Protein AF-A0A943HLY6-F1 (afdb_monomer)

Structure (mmCIF, N/CA/C/O backbone):
data_AF-A0A943HLY6-F1
#
_entry.id   AF-A0A943HLY6-F1
#
loop_
_atom_site.group_PDB
_atom_site.id
_atom_site.type_symbol
_atom_site.label_atom_id
_atom_site.label_alt_id
_atom_site.l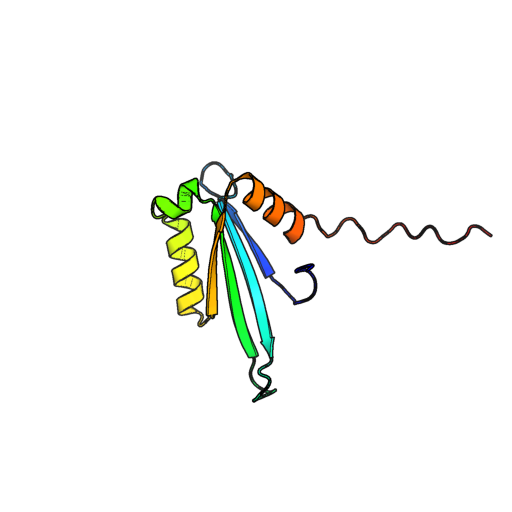abel_comp_id
_atom_site.label_asym_id
_atom_site.label_entity_id
_atom_site.label_seq_id
_atom_site.pdbx_PDB_ins_code
_atom_site.Cartn_x
_atom_site.Cartn_y
_atom_site.Cartn_z
_atom_site.occupancy
_atom_site.B_iso_or_equiv
_atom_site.auth_seq_id
_atom_site.auth_comp_id
_atom_site.auth_asym_id
_atom_site.auth_atom_id
_atom_site.pdbx_PDB_model_num
ATOM 1 N N . MET A 1 1 ? -1.332 18.044 4.228 1.00 35.06 1 MET A N 1
ATOM 2 C CA . MET A 1 1 ? -1.841 17.193 5.326 1.00 35.06 1 MET A CA 1
ATOM 3 C C . MET A 1 1 ? -0.837 16.065 5.490 1.00 35.06 1 MET A C 1
ATOM 5 O O . MET A 1 1 ? -0.700 15.280 4.565 1.00 35.06 1 MET A O 1
ATOM 9 N N . LYS A 1 2 ? -0.042 16.074 6.566 1.00 35.62 2 LYS A N 1
ATOM 1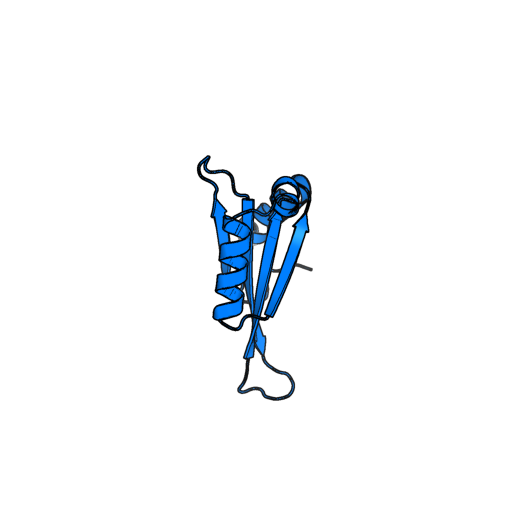0 C CA . LYS A 1 2 ? 1.035 15.096 6.792 1.00 35.62 2 LYS A CA 1
ATOM 11 C C . LYS A 1 2 ? 0.383 13.791 7.274 1.00 35.62 2 LYS A C 1
ATOM 13 O O . LYS A 1 2 ? -0.347 13.816 8.262 1.00 35.62 2 LYS A O 1
ATOM 18 N N . LEU A 1 3 ? 0.578 12.681 6.558 1.00 43.06 3 LEU A N 1
ATOM 19 C CA . LEU A 1 3 ? -0.017 11.366 6.877 1.00 43.06 3 LEU A CA 1
ATOM 20 C C . LEU A 1 3 ? 0.604 10.701 8.124 1.00 43.06 3 LEU A C 1
ATOM 22 O O . LEU A 1 3 ? 0.180 9.627 8.532 1.00 43.06 3 LEU A O 1
ATOM 26 N N . THR A 1 4 ? 1.561 11.366 8.770 1.00 44.59 4 THR A N 1
ATOM 27 C CA . THR A 1 4 ? 2.378 10.857 9.881 1.00 44.59 4 THR A CA 1
ATOM 28 C C . THR A 1 4 ? 1.644 10.754 11.227 1.00 44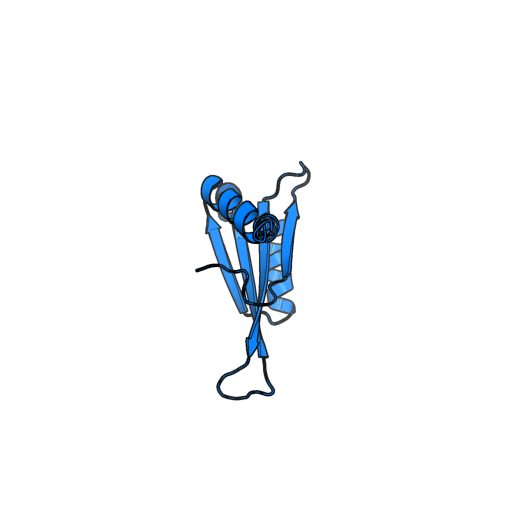.59 4 THR A C 1
ATOM 30 O O . THR A 1 4 ? 2.235 10.312 12.204 1.00 44.59 4 THR A O 1
ATOM 33 N N . GLY A 1 5 ? 0.379 11.185 11.322 1.00 39.66 5 GLY A N 1
ATOM 34 C CA . GLY A 1 5 ? -0.322 11.346 12.608 1.00 39.66 5 GLY A CA 1
ATOM 35 C C . GLY A 1 5 ? -1.196 10.176 13.077 1.00 39.66 5 GLY A C 1
ATOM 36 O O . GLY A 1 5 ? -1.547 10.112 14.251 1.00 39.66 5 GLY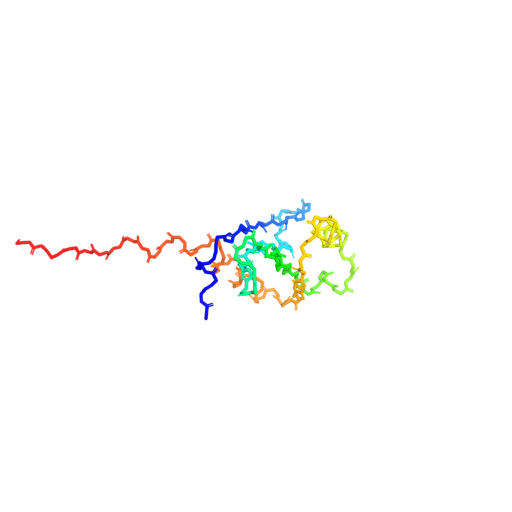 A O 1
ATOM 37 N N . PHE A 1 6 ? -1.561 9.245 12.199 1.00 41.19 6 PHE A N 1
ATOM 38 C CA . PHE A 1 6 ? -2.276 8.024 12.588 1.00 41.19 6 PHE A CA 1
ATOM 39 C C . PHE A 1 6 ? -1.301 6.870 12.459 1.00 41.19 6 PHE A C 1
ATOM 41 O O . PHE A 1 6 ? -0.538 6.895 11.504 1.00 41.19 6 PHE A O 1
ATOM 48 N N . GLY A 1 7 ? -1.301 5.910 13.394 1.00 47.72 7 GLY A N 1
ATOM 49 C CA . GLY A 1 7 ? -0.373 4.769 13.459 1.00 47.72 7 GLY A CA 1
ATOM 50 C C . GLY A 1 7 ? -0.390 3.906 12.199 1.00 47.72 7 GLY A C 1
ATOM 51 O O . GLY A 1 7 ? -0.949 2.808 12.195 1.00 47.72 7 GLY A O 1
ATOM 52 N N . SER A 1 8 ? 0.182 4.450 11.129 1.00 60.84 8 SER A N 1
ATOM 53 C CA . SER A 1 8 ? -0.041 3.993 9.779 1.00 60.84 8 SER A CA 1
ATOM 54 C C . SER A 1 8 ? 1.071 3.039 9.430 1.00 60.84 8 SER A C 1
ATOM 56 O O . SER A 1 8 ? 2.217 3.451 9.268 1.00 60.84 8 SER A O 1
ATOM 58 N N . ARG A 1 9 ? 0.759 1.745 9.366 1.00 74.00 9 ARG A N 1
ATOM 59 C CA . ARG A 1 9 ? 1.744 0.759 8.923 1.00 74.00 9 ARG A CA 1
ATOM 60 C C . ARG A 1 9 ? 1.848 0.867 7.414 1.00 74.00 9 ARG A C 1
ATOM 62 O O . ARG A 1 9 ? 0.920 0.478 6.704 1.00 74.00 9 ARG A O 1
ATOM 69 N N . CYS A 1 10 ? 2.951 1.447 6.956 1.00 81.31 10 CYS A N 1
ATOM 70 C CA . CYS A 1 10 ? 3.269 1.531 5.543 1.00 81.31 10 CYS A CA 1
ATOM 71 C C . CYS A 1 10 ? 4.098 0.312 5.128 1.00 81.31 10 CYS A C 1
ATOM 73 O O . CYS A 1 10 ? 4.901 -0.204 5.908 1.00 81.31 10 CYS A O 1
ATOM 75 N N . SER A 1 11 ? 3.883 -0.201 3.921 1.00 84.69 11 SER A N 1
ATOM 76 C CA . SER A 1 11 ? 4.681 -1.300 3.373 1.00 84.69 11 SER A CA 1
ATOM 77 C C . SER A 1 11 ? 4.904 -1.118 1.879 1.00 84.69 11 SER A C 1
ATOM 79 O O . SER A 1 11 ? 3.987 -0.738 1.147 1.00 84.69 11 SER A O 1
ATOM 81 N N . GLU A 1 12 ? 6.138 -1.375 1.455 1.00 89.00 12 GLU A N 1
ATOM 82 C CA . GLU A 1 12 ? 6.529 -1.462 0.053 1.00 89.00 12 GLU A CA 1
ATOM 83 C C . GLU A 1 12 ? 6.283 -2.878 -0.458 1.00 89.00 12 GLU A C 1
ATOM 85 O O . GLU A 1 12 ? 6.614 -3.856 0.215 1.00 89.00 12 GLU A O 1
ATOM 90 N N . HIS A 1 13 ? 5.772 -2.984 -1.678 1.00 84.62 13 HIS A N 1
ATOM 91 C CA . HIS A 1 13 ? 5.702 -4.241 -2.407 1.00 84.62 13 HIS A CA 1
ATOM 92 C C . HIS A 1 13 ? 6.515 -4.080 -3.684 1.00 84.62 13 HIS A C 1
ATOM 94 O O . HIS A 1 13 ? 6.297 -3.151 -4.471 1.00 84.62 13 HIS A O 1
ATOM 100 N N . ARG A 1 14 ? 7.519 -4.946 -3.811 1.00 84.62 14 ARG A N 1
ATOM 101 C CA . ARG A 1 14 ? 8.513 -4.908 -4.881 1.00 84.62 14 ARG A CA 1
ATOM 102 C C . ARG A 1 14 ? 8.204 -5.962 -5.928 1.00 84.62 14 ARG A C 1
ATOM 104 O O . ARG A 1 14 ? 7.717 -7.040 -5.581 1.00 84.62 14 ARG A O 1
ATOM 111 N N . ASP A 1 15 ? 8.508 -5.646 -7.175 1.00 80.19 15 ASP A N 1
ATOM 112 C CA . ASP A 1 15 ? 8.486 -6.608 -8.268 1.00 80.19 15 ASP A CA 1
ATOM 113 C C . ASP A 1 15 ? 9.761 -7.470 -8.282 1.00 80.19 15 ASP A C 1
ATOM 115 O O . ASP A 1 15 ? 10.697 -7.256 -7.502 1.00 80.19 15 ASP A O 1
ATOM 119 N N . ALA A 1 16 ? 9.800 -8.469 -9.165 1.00 77.81 16 ALA A N 1
ATOM 120 C CA . ALA A 1 16 ? 10.929 -9.374 -9.351 1.00 77.81 16 ALA A CA 1
ATOM 121 C C . ALA A 1 16 ? 12.249 -8.649 -9.674 1.00 77.81 16 ALA A C 1
ATOM 123 O O . ALA A 1 16 ? 13.319 -9.147 -9.319 1.00 77.81 16 ALA A O 1
ATOM 124 N N . ASP A 1 17 ? 12.188 -7.480 -10.318 1.00 80.62 17 ASP A N 1
ATOM 125 C CA . ASP A 1 17 ? 13.354 -6.636 -10.608 1.00 80.62 17 ASP A CA 1
ATOM 126 C C . ASP A 1 17 ? 13.812 -5.771 -9.413 1.00 80.62 17 ASP A C 1
ATOM 128 O O . ASP A 1 17 ? 14.823 -5.070 -9.493 1.00 80.62 17 ASP A O 1
ATOM 132 N N . GLY A 1 18 ? 13.096 -5.841 -8.286 1.00 78.50 18 GLY A N 1
ATOM 133 C CA . GLY A 1 18 ? 13.365 -5.085 -7.067 1.00 78.50 18 GLY A CA 1
ATOM 134 C C . GLY A 1 18 ? 12.774 -3.674 -7.051 1.00 78.50 18 GLY A C 1
ATOM 135 O O . GLY A 1 18 ? 12.923 -2.977 -6.043 1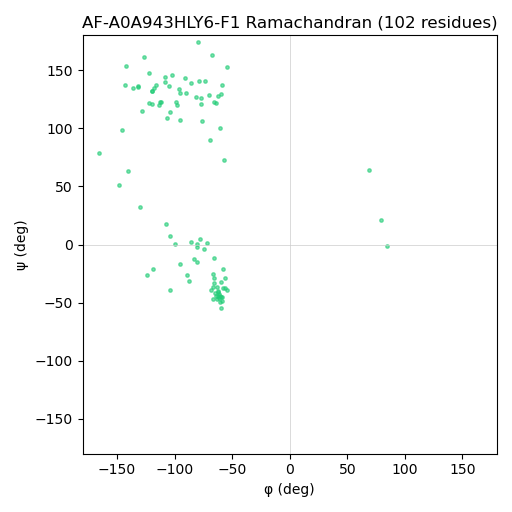.00 78.50 18 GLY A O 1
ATOM 136 N N . SER A 1 19 ? 12.096 -3.240 -8.116 1.00 80.50 19 SER A N 1
ATOM 137 C CA . SER A 1 19 ? 11.427 -1.944 -8.164 1.00 80.50 19 SER A CA 1
ATOM 138 C C . SER A 1 19 ? 10.153 -1.947 -7.315 1.00 80.50 19 SER A C 1
ATOM 140 O O . SER A 1 19 ? 9.425 -2.934 -7.253 1.00 80.50 19 SER A O 1
ATOM 142 N N . VAL A 1 20 ? 9.889 -0.845 -6.604 1.00 83.38 20 VAL A N 1
ATOM 143 C CA . VAL A 1 20 ? 8.652 -0.695 -5.823 1.00 83.38 20 VAL A CA 1
ATOM 144 C C . VAL A 1 20 ? 7.528 -0.259 -6.757 1.00 83.38 20 VAL A C 1
ATOM 146 O O . VAL A 1 20 ? 7.654 0.740 -7.475 1.00 83.38 20 VAL A O 1
ATOM 149 N N . GLU A 1 21 ? 6.422 -0.997 -6.724 1.00 86.06 21 GLU A N 1
ATOM 150 C CA . GLU A 1 21 ? 5.301 -0.820 -7.655 1.00 86.06 21 GLU A CA 1
ATOM 151 C C . GLU A 1 21 ? 3.964 -0.579 -6.950 1.00 86.06 21 GLU A C 1
ATOM 153 O O . GLU A 1 21 ? 3.076 0.094 -7.492 1.00 86.06 21 GLU A O 1
ATOM 158 N N . VAL A 1 22 ? 3.846 -1.077 -5.715 1.00 88.56 22 VAL A N 1
ATOM 159 C CA . VAL A 1 22 ? 2.687 -0.868 -4.848 1.00 88.56 22 VAL A CA 1
ATOM 160 C C . VAL A 1 22 ? 3.146 -0.440 -3.457 1.00 8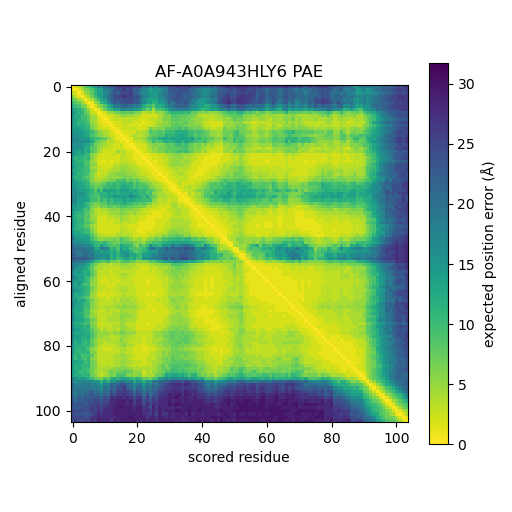8.56 22 VAL A C 1
ATOM 162 O O . VAL A 1 22 ? 4.071 -1.008 -2.880 1.00 88.56 22 VAL A O 1
ATOM 165 N N . ILE A 1 23 ? 2.464 0.559 -2.904 1.00 90.19 23 ILE A N 1
ATOM 166 C CA . ILE A 1 23 ? 2.620 0.992 -1.514 1.00 90.19 23 ILE A CA 1
ATOM 167 C C . ILE A 1 23 ? 1.287 0.791 -0.822 1.00 90.19 23 ILE A C 1
ATOM 169 O O . ILE A 1 23 ? 0.238 1.179 -1.340 1.00 90.19 23 ILE A O 1
ATOM 173 N N . THR A 1 24 ? 1.319 0.224 0.373 1.00 90.31 24 THR A N 1
ATOM 174 C CA . THR A 1 24 ? 0.132 0.081 1.212 1.00 90.31 24 THR A CA 1
ATOM 175 C C . THR A 1 24 ? 0.306 0.896 2.473 1.00 90.31 24 THR A C 1
ATOM 177 O O . THR A 1 24 ? 1.373 0.859 3.071 1.00 90.31 24 THR A O 1
ATOM 180 N N . SER A 1 25 ? -0.735 1.607 2.894 1.00 88.19 25 SER A N 1
ATOM 181 C CA . SER A 1 25 ? -0.771 2.330 4.165 1.00 88.19 25 SER A CA 1
ATOM 182 C C . SER A 1 25 ? -2.036 1.948 4.922 1.00 88.19 25 SER A C 1
ATOM 184 O O . SER A 1 25 ? -3.145 2.207 4.453 1.00 88.19 25 SER A O 1
ATOM 186 N N . GLU A 1 26 ? -1.881 1.288 6.065 1.00 89.56 26 GLU A N 1
ATOM 187 C CA . GLU A 1 26 ? -2.987 0.853 6.921 1.00 89.56 26 GLU A CA 1
ATOM 188 C C . GLU A 1 26 ? -3.242 1.860 8.030 1.00 89.56 26 GLU A C 1
ATOM 190 O O . GLU A 1 26 ? -2.304 2.199 8.730 1.00 89.56 26 GLU A O 1
ATOM 195 N N . TYR A 1 27 ? -4.485 2.252 8.294 1.00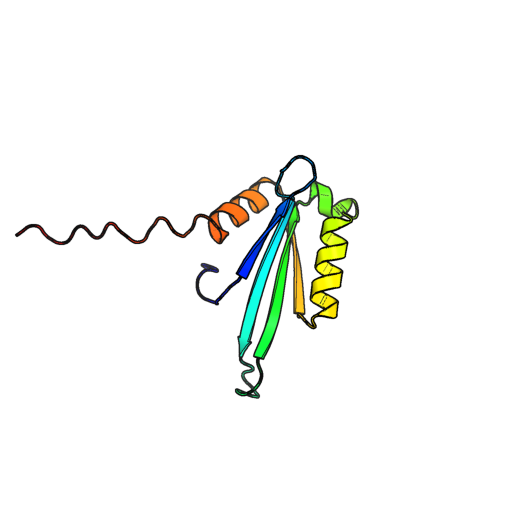 85.06 27 TYR A N 1
ATOM 196 C CA . TYR A 1 27 ? -4.823 3.092 9.444 1.00 85.06 27 TYR A CA 1
ATOM 197 C C . TYR A 1 27 ? -6.160 2.676 10.054 1.00 85.06 27 TYR A C 1
ATOM 199 O O . TYR A 1 27 ? -7.021 2.094 9.397 1.00 85.06 27 TYR A O 1
ATOM 207 N N . THR A 1 28 ? -6.340 2.948 11.345 1.00 86.38 28 THR A N 1
ATOM 208 C CA . THR A 1 28 ? -7.582 2.629 12.057 1.00 86.38 28 THR A CA 1
ATOM 209 C C . THR A 1 28 ? -8.202 3.907 12.598 1.00 86.38 28 THR A C 1
ATOM 211 O O . THR A 1 28 ? -7.518 4.709 13.231 1.00 86.38 28 THR A O 1
ATOM 214 N N . VAL A 1 29 ? -9.502 4.086 12.369 1.00 84.50 29 VAL A N 1
ATOM 215 C CA . VAL A 1 29 ? -10.260 5.243 12.853 1.00 84.50 29 VAL A CA 1
ATOM 216 C C . VAL A 1 29 ? -11.271 4.771 13.903 1.00 84.50 29 VAL A C 1
ATOM 218 O O . VAL A 1 29 ? -12.094 3.901 13.596 1.00 84.50 29 VAL A O 1
ATOM 221 N N . PRO A 1 30 ? -11.239 5.302 15.140 1.00 84.38 30 PRO A N 1
ATOM 222 C CA . PRO A 1 30 ? -12.275 5.034 16.134 1.00 84.38 30 PRO A CA 1
ATOM 223 C C . PRO A 1 30 ? -13.648 5.480 15.622 1.00 84.38 30 PRO A C 1
ATOM 225 O O . PRO A 1 30 ? -13.781 6.560 15.045 1.00 84.38 30 PRO A O 1
ATOM 228 N N . SER A 1 31 ? -14.684 4.671 15.837 1.00 77.69 31 SER A N 1
ATOM 229 C CA . SER A 1 31 ? -16.039 5.063 15.450 1.00 77.69 31 SER A CA 1
ATOM 230 C C . SER A 1 31 ? -16.543 6.187 16.355 1.00 77.69 31 SER A C 1
ATOM 232 O O . SER A 1 31 ? -16.536 6.076 17.581 1.00 77.69 31 SER A O 1
ATOM 234 N N . VAL A 1 32 ? -17.039 7.266 15.744 1.00 82.56 32 VAL A N 1
ATOM 235 C CA . VAL A 1 32 ? -17.650 8.395 16.470 1.00 82.56 32 VAL A CA 1
ATOM 236 C C . VAL A 1 32 ? -18.960 8.006 17.165 1.00 82.56 32 VAL A C 1
ATOM 238 O O . VAL A 1 32 ? -19.325 8.618 18.164 1.00 82.56 32 VAL A O 1
ATOM 241 N N . HIS A 1 33 ? -19.643 6.972 16.663 1.00 83.12 33 HIS A N 1
ATOM 242 C CA . HIS A 1 33 ? -20.913 6.481 17.206 1.00 83.12 33 HIS A CA 1
ATOM 243 C C . HIS A 1 33 ? -20.717 5.408 18.285 1.00 83.12 33 HIS A C 1
ATOM 245 O O . HIS A 1 33 ? -21.574 5.240 19.145 1.00 83.12 33 HIS A O 1
ATOM 251 N N . ASP A 1 34 ? -19.601 4.6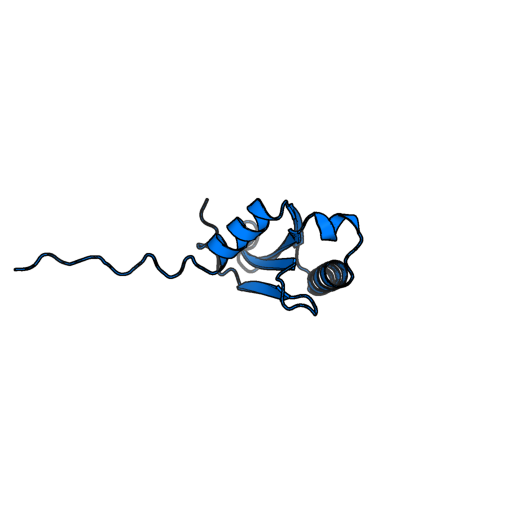77 18.245 1.00 84.25 34 ASP A N 1
ATOM 252 C CA . ASP A 1 34 ? -19.305 3.588 19.175 1.00 84.25 34 ASP A CA 1
ATOM 253 C C . ASP A 1 34 ? -17.800 3.539 19.452 1.00 84.25 34 ASP A C 1
ATOM 255 O O . ASP A 1 34 ? -17.028 2.970 18.682 1.00 84.25 34 ASP A O 1
ATOM 259 N N . LYS A 1 35 ? -17.381 4.123 20.579 1.00 80.94 35 LYS A N 1
ATOM 260 C CA . LYS A 1 35 ? -15.962 4.241 20.954 1.00 80.94 35 LYS A CA 1
ATOM 261 C C . LYS A 1 35 ? -15.283 2.896 21.239 1.00 80.94 35 LYS A C 1
ATOM 263 O O . LYS A 1 35 ? -14.062 2.858 21.349 1.00 80.94 35 LYS A O 1
ATOM 268 N N . THR A 1 36 ? -16.047 1.807 21.359 1.00 84.00 36 THR A N 1
ATOM 269 C CA . THR A 1 36 ? -15.496 0.449 21.505 1.00 84.00 36 THR A CA 1
ATOM 270 C C . THR A 1 36 ? -15.133 -0.179 20.161 1.00 84.00 36 THR A C 1
ATOM 272 O O . THR A 1 36 ? -14.438 -1.193 20.114 1.00 84.00 36 THR A O 1
ATOM 275 N N . LYS A 1 37 ? -15.577 0.431 19.056 1.00 82.56 37 LYS A N 1
ATOM 276 C CA . LYS A 1 37 ? -15.333 -0.041 17.697 1.00 82.56 37 LYS A CA 1
ATOM 277 C C . LYS A 1 37 ? -14.351 0.862 16.980 1.00 82.56 37 LYS A C 1
ATOM 279 O O . LYS A 1 37 ? -14.372 2.086 17.102 1.00 82.56 37 LYS A O 1
ATOM 284 N N . ALA A 1 38 ? -13.532 0.237 16.151 1.00 86.31 38 ALA A N 1
ATOM 285 C CA . ALA A 1 38 ? -12.607 0.927 15.279 1.00 86.31 38 ALA A CA 1
ATOM 286 C C . ALA A 1 38 ? -12.729 0.345 13.868 1.00 86.31 38 ALA A C 1
ATOM 288 O O . ALA A 1 38 ? -12.838 -0.871 13.696 1.00 86.31 38 ALA A O 1
ATOM 289 N N . ILE A 1 39 ? -12.762 1.218 12.865 1.00 87.50 39 ILE A N 1
ATOM 290 C CA . ILE A 1 39 ? -12.859 0.831 11.459 1.00 87.50 39 ILE A CA 1
ATOM 291 C C . ILE A 1 39 ? -11.446 0.801 10.889 1.00 87.50 39 ILE A C 1
ATOM 293 O O . ILE A 1 39 ? -10.680 1.752 11.057 1.00 87.50 39 ILE A O 1
ATOM 297 N N . LYS A 1 40 ? -11.107 -0.300 10.220 1.00 90.81 40 LYS A N 1
ATOM 298 C CA . LYS A 1 40 ? -9.814 -0.484 9.565 1.00 90.81 40 LYS A CA 1
ATOM 299 C C . LYS A 1 40 ? -9.889 0.023 8.135 1.00 90.81 40 LYS A C 1
ATOM 301 O O . LYS A 1 40 ? -10.783 -0.374 7.388 1.00 90.81 40 LYS A O 1
ATOM 306 N N . TYR A 1 41 ? -8.930 0.850 7.760 1.00 90.38 41 TYR A N 1
ATOM 307 C CA . TYR A 1 41 ? -8.765 1.372 6.416 1.00 90.38 41 TYR A CA 1
ATOM 308 C C . TYR A 1 41 ? -7.388 1.006 5.879 1.00 90.38 41 TYR A C 1
ATOM 310 O O . TYR A 1 41 ? -6.421 0.907 6.635 1.00 90.38 41 TYR A O 1
ATOM 318 N N . ALA A 1 42 ? -7.297 0.800 4.571 1.00 91.38 42 ALA A N 1
ATOM 319 C CA . ALA A 1 42 ? -6.018 0.726 3.887 1.00 91.38 42 ALA A CA 1
ATOM 320 C C . ALA A 1 42 ? -6.067 1.522 2.583 1.00 91.38 42 ALA A C 1
ATOM 322 O O . ALA A 1 42 ? -7.025 1.428 1.812 1.00 91.38 42 ALA A O 1
ATOM 323 N N . THR A 1 43 ? -5.020 2.303 2.345 1.00 91.06 43 THR A N 1
ATOM 324 C CA . THR A 1 43 ? -4.774 2.959 1.063 1.00 91.06 43 THR A CA 1
ATOM 325 C C . THR A 1 43 ? -3.769 2.123 0.284 1.00 91.06 43 THR A C 1
ATOM 327 O O . THR A 1 43 ? -2.667 1.882 0.771 1.00 91.06 43 THR A O 1
ATOM 330 N N . VAL A 1 44 ? -4.146 1.690 -0.915 1.00 90.94 44 VAL A N 1
ATOM 331 C CA . VAL A 1 44 ? -3.283 0.973 -1.858 1.00 90.94 44 VAL A CA 1
ATOM 332 C C . VAL A 1 44 ? -2.925 1.939 -2.982 1.00 90.94 44 VAL A C 1
ATOM 334 O O . VAL A 1 44 ? -3.783 2.318 -3.779 1.00 90.94 44 VAL A O 1
ATOM 337 N N . ILE A 1 45 ? -1.671 2.372 -3.021 1.00 90.75 45 ILE A N 1
ATOM 338 C CA . ILE A 1 45 ? -1.136 3.274 -4.041 1.00 90.75 45 ILE A CA 1
ATOM 339 C C . ILE A 1 45 ? -0.424 2.410 -5.075 1.00 90.75 45 ILE A C 1
ATOM 341 O O . ILE A 1 45 ? 0.513 1.691 -4.742 1.00 90.75 45 ILE A O 1
ATOM 345 N N . VAL A 1 46 ? -0.875 2.476 -6.322 1.00 90.25 46 VAL A N 1
ATOM 346 C CA . VAL A 1 46 ? -0.386 1.655 -7.430 1.00 90.25 46 VAL A CA 1
ATOM 347 C C . VAL A 1 46 ? 0.171 2.569 -8.507 1.00 90.25 46 VAL A C 1
ATOM 349 O O . VAL A 1 46 ? -0.479 3.530 -8.937 1.00 90.25 46 VAL A O 1
ATOM 352 N N . LEU A 1 47 ? 1.360 2.254 -9.003 1.00 87.88 47 LEU A N 1
ATOM 353 C CA . LEU A 1 47 ? 1.906 2.960 -10.148 1.00 87.88 47 LEU A CA 1
ATOM 354 C C . LEU A 1 47 ? 1.011 2.763 -11.389 1.00 87.88 47 LEU A C 1
ATOM 356 O O . LEU A 1 47 ? 0.688 1.649 -11.792 1.00 87.88 47 LEU A O 1
ATOM 360 N N . ARG A 1 48 ? 0.608 3.854 -12.044 1.00 81.56 48 ARG A N 1
ATOM 361 C CA . ARG A 1 48 ? -0.394 3.852 -13.127 1.00 81.56 48 ARG A CA 1
ATOM 362 C C . ARG A 1 48 ? -0.026 2.961 -14.313 1.00 81.56 48 ARG A C 1
ATOM 364 O O . ARG A 1 48 ? -0.922 2.336 -14.868 1.00 81.56 48 ARG A O 1
ATOM 371 N N . SER A 1 49 ? 1.252 2.896 -14.698 1.00 74.94 49 SER A N 1
ATOM 372 C CA . SER A 1 49 ? 1.711 2.034 -15.805 1.00 74.94 49 SER A CA 1
ATOM 373 C C . SER A 1 49 ? 1.386 0.555 -15.582 1.00 74.94 49 SER A C 1
ATOM 375 O O . SER A 1 49 ? 1.309 -0.205 -16.536 1.00 74.94 49 SER A O 1
ATOM 377 N N . ILE A 1 50 ? 1.159 0.183 -14.327 1.00 71.56 50 ILE A N 1
ATOM 378 C CA . ILE A 1 50 ? 0.881 -1.166 -13.849 1.00 71.56 50 ILE A CA 1
ATOM 379 C C . ILE A 1 50 ? -0.611 -1.308 -13.529 1.00 71.56 50 ILE A C 1
ATOM 381 O O . ILE A 1 50 ? -1.246 -2.303 -13.870 1.00 71.56 50 ILE A O 1
ATOM 385 N N . GLY A 1 51 ? -1.203 -0.264 -12.942 1.00 65.00 51 GLY A N 1
ATOM 386 C CA . GLY A 1 51 ? -2.616 -0.215 -12.575 1.00 65.00 51 GLY A CA 1
ATOM 387 C C . GLY A 1 51 ? -3.596 -0.382 -13.740 1.00 65.00 51 GLY A C 1
ATOM 388 O O . GLY A 1 51 ? -4.656 -0.966 -13.547 1.00 65.00 51 GLY A O 1
ATOM 389 N N . SER A 1 52 ? -3.249 0.079 -14.947 1.00 63.22 52 SER A N 1
ATOM 390 C CA . SER A 1 52 ? -4.094 -0.122 -16.138 1.00 63.22 52 SER A CA 1
ATOM 391 C C . SER A 1 52 ? -3.956 -1.510 -16.774 1.00 63.22 52 SER A C 1
ATOM 393 O O . SER A 1 52 ? -4.785 -1.867 -17.605 1.00 63.22 52 SER A O 1
ATOM 395 N N . ALA A 1 53 ? -2.921 -2.279 -16.418 1.00 62.09 53 ALA A N 1
ATOM 396 C CA . ALA A 1 53 ? -2.611 -3.570 -17.034 1.00 62.09 53 ALA A CA 1
ATOM 397 C C . ALA A 1 53 ? -3.084 -4.785 -16.210 1.00 62.09 53 ALA A C 1
ATOM 399 O O . ALA A 1 53 ? -2.876 -5.912 -16.644 1.00 62.09 53 ALA A O 1
ATOM 400 N N . GLY A 1 54 ? -3.725 -4.575 -15.052 1.00 64.31 54 GLY A N 1
ATOM 401 C CA . GLY A 1 54 ? -4.156 -5.668 -14.171 1.00 64.31 54 GLY A CA 1
ATOM 402 C C . GLY A 1 54 ? -2.969 -6.383 -13.526 1.00 64.31 54 GLY A C 1
ATOM 403 O O . GLY A 1 54 ? -2.709 -7.548 -13.813 1.00 64.31 54 GLY A O 1
ATOM 404 N N . SER A 1 55 ? -2.210 -5.671 -12.686 1.00 77.75 55 SER A N 1
ATOM 405 C CA . SER A 1 55 ? -1.081 -6.272 -11.967 1.00 77.75 55 SER A CA 1
ATOM 406 C C . SER A 1 55 ? -1.539 -7.357 -10.997 1.00 77.75 55 SER A C 1
ATOM 408 O O . SER A 1 55 ? -2.288 -7.046 -10.063 1.00 77.75 55 SER A O 1
ATOM 410 N N . PRO A 1 56 ? -1.036 -8.599 -11.146 1.00 85.38 56 PRO A N 1
ATOM 411 C CA . PRO A 1 56 ? -1.359 -9.689 -10.232 1.00 85.38 56 PRO A CA 1
ATOM 412 C C . PRO A 1 56 ? -1.026 -9.353 -8.776 1.00 85.38 56 PRO A C 1
ATOM 414 O O . PRO A 1 56 ? -1.796 -9.692 -7.880 1.00 85.38 56 PRO A O 1
ATOM 417 N N . GLN A 1 57 ? 0.079 -8.634 -8.543 1.00 85.31 57 GLN A N 1
ATOM 418 C CA . GLN A 1 57 ? 0.498 -8.225 -7.203 1.00 85.31 57 GLN A CA 1
ATOM 419 C C . GLN A 1 57 ? -0.487 -7.218 -6.593 1.00 85.31 57 GLN A C 1
ATOM 421 O O . GLN A 1 57 ? -0.924 -7.391 -5.455 1.00 85.31 57 GLN A O 1
ATOM 426 N N . ALA A 1 58 ? -0.883 -6.186 -7.346 1.00 87.00 58 ALA A N 1
ATOM 427 C CA . ALA A 1 58 ? -1.857 -5.207 -6.864 1.00 87.00 58 ALA A CA 1
ATOM 428 C C . ALA A 1 58 ? -3.209 -5.870 -6.549 1.00 87.00 58 ALA A C 1
ATOM 430 O O . ALA A 1 58 ? -3.802 -5.608 -5.499 1.00 87.00 58 ALA A O 1
ATOM 431 N N . ASP A 1 59 ? -3.669 -6.771 -7.419 1.00 89.00 59 ASP A N 1
ATOM 432 C CA . ASP A 1 59 ? -4.924 -7.499 -7.236 1.00 89.00 59 ASP A CA 1
ATOM 433 C C . ASP A 1 59 ? -4.886 -8.429 -6.017 1.00 89.00 59 ASP A C 1
ATOM 435 O O . ASP A 1 59 ? -5.847 -8.475 -5.241 1.00 89.00 59 ASP A O 1
ATOM 439 N N . GLU A 1 60 ? -3.783 -9.145 -5.799 1.00 90.69 60 GLU A N 1
ATOM 440 C CA . GLU A 1 60 ? -3.593 -9.998 -4.625 1.00 90.69 60 GLU A CA 1
ATOM 441 C C . GLU A 1 60 ? -3.616 -9.187 -3.322 1.00 90.69 60 GLU A C 1
ATOM 443 O O . GLU A 1 60 ? -4.314 -9.555 -2.369 1.00 90.69 60 GLU A O 1
ATOM 448 N N . ILE A 1 61 ? -2.932 -8.041 -3.296 1.00 90.88 61 ILE A N 1
ATOM 449 C CA . ILE A 1 61 ? -2.929 -7.118 -2.155 1.00 90.88 61 ILE A CA 1
ATOM 450 C C . ILE A 1 61 ? -4.350 -6.616 -1.869 1.00 90.88 61 ILE A C 1
ATOM 452 O O . ILE A 1 61 ? -4.830 -6.700 -0.734 1.00 90.88 61 ILE A O 1
ATOM 456 N N . ILE A 1 62 ? -5.064 -6.144 -2.896 1.00 90.81 62 ILE A N 1
ATOM 457 C CA . ILE A 1 62 ? -6.445 -5.659 -2.767 1.00 90.81 62 ILE A CA 1
ATOM 458 C C . ILE A 1 62 ? -7.358 -6.769 -2.230 1.00 90.81 62 ILE A C 1
ATOM 460 O O . ILE A 1 62 ? -8.150 -6.533 -1.312 1.00 90.81 62 ILE A O 1
ATOM 464 N N . ARG A 1 63 ? -7.246 -7.994 -2.759 1.00 92.75 63 ARG A N 1
ATOM 465 C CA . ARG A 1 63 ? -8.028 -9.149 -2.288 1.00 92.75 63 ARG A CA 1
ATOM 466 C C . ARG A 1 63 ? -7.722 -9.485 -0.832 1.00 92.75 63 ARG A C 1
ATOM 468 O O . ARG A 1 63 ? -8.654 -9.745 -0.070 1.00 92.75 63 ARG A O 1
ATOM 475 N N . THR A 1 64 ? -6.454 -9.427 -0.440 1.00 93.31 64 THR A N 1
ATOM 476 C CA . THR A 1 64 ? -6.004 -9.699 0.930 1.00 93.31 64 THR A CA 1
ATOM 477 C C . THR A 1 64 ? -6.570 -8.689 1.922 1.00 93.31 64 THR A C 1
ATOM 479 O O . THR A 1 64 ? -7.078 -9.062 2.977 1.00 93.31 64 THR A O 1
ATOM 482 N N . TYR A 1 65 ? -6.562 -7.398 1.598 1.00 92.50 65 TYR A N 1
ATOM 483 C CA . TYR A 1 65 ? -7.150 -6.403 2.493 1.00 92.50 65 TYR A CA 1
ATOM 484 C C . TYR A 1 65 ? -8.673 -6.509 2.588 1.00 92.50 65 TYR A C 1
ATOM 486 O O . TYR A 1 65 ? -9.227 -6.396 3.686 1.00 92.50 65 TYR A O 1
ATOM 494 N N . ARG A 1 66 ? -9.353 -6.792 1.469 1.00 92.94 66 ARG A N 1
ATOM 495 C CA . ARG A 1 66 ? -10.803 -7.039 1.476 1.00 92.94 66 ARG A CA 1
ATOM 496 C C . ARG A 1 66 ? -11.166 -8.226 2.363 1.00 92.94 66 ARG A C 1
ATOM 498 O O . ARG A 1 66 ? -12.090 -8.110 3.163 1.00 92.94 66 ARG A O 1
ATOM 505 N N . SER A 1 67 ? -10.434 -9.341 2.272 1.00 94.94 67 SER A N 1
ATOM 506 C CA . SER A 1 67 ? -10.710 -10.531 3.092 1.00 94.94 67 SER A CA 1
ATOM 507 C C . SER A 1 67 ? -10.471 -10.291 4.587 1.00 94.94 67 SER A C 1
ATOM 509 O O . SER A 1 67 ? -11.169 -10.861 5.422 1.00 94.94 67 SER A O 1
ATOM 511 N N . ARG A 1 68 ? -9.546 -9.387 4.936 1.00 92.69 68 ARG A N 1
ATOM 512 C CA . ARG A 1 68 ? -9.278 -8.954 6.319 1.00 92.69 68 ARG A CA 1
ATOM 513 C C . ARG A 1 68 ? -10.273 -7.906 6.845 1.00 92.69 68 ARG A C 1
ATOM 515 O O . ARG A 1 68 ? -10.128 -7.462 7.985 1.00 92.69 68 ARG A O 1
ATOM 522 N N . GLY A 1 69 ? -11.266 -7.507 6.043 1.00 91.81 69 GLY A N 1
ATOM 523 C CA . GLY A 1 69 ? -12.331 -6.578 6.431 1.00 91.81 69 GLY A CA 1
ATOM 524 C C . GLY A 1 69 ? -11.934 -5.099 6.423 1.00 91.81 69 GLY A C 1
ATOM 525 O O . GLY A 1 69 ? -12.574 -4.297 7.101 1.00 91.81 69 GLY A O 1
ATOM 526 N N . TYR A 1 70 ? -10.877 -4.730 5.695 1.00 92.38 70 TYR A N 1
ATOM 527 C CA . TYR A 1 70 ? -10.464 -3.333 5.556 1.00 92.38 70 TYR A CA 1
ATOM 528 C C . TYR A 1 70 ? -11.346 -2.599 4.542 1.00 92.38 70 TYR A C 1
ATOM 530 O O . TYR A 1 70 ? -11.673 -3.125 3.477 1.00 92.38 70 TYR A O 1
ATOM 538 N N . GLN A 1 71 ? -11.669 -1.345 4.850 1.00 92.12 71 GLN A N 1
ATOM 539 C CA . GLN A 1 71 ? -12.194 -0.390 3.880 1.00 92.12 71 GLN A CA 1
ATOM 540 C C . GLN A 1 71 ? -11.041 0.124 3.017 1.00 92.12 71 GLN A C 1
ATOM 542 O O . GLN A 1 71 ? -10.029 0.593 3.538 1.00 92.12 71 GLN A O 1
ATOM 547 N N . LEU A 1 72 ? -11.176 0.015 1.698 1.00 92.38 72 LEU A N 1
ATOM 548 C CA . LEU A 1 72 ? -10.075 0.281 0.778 1.00 92.38 72 LEU A CA 1
ATOM 549 C C . LEU A 1 72 ? -10.215 1.609 0.048 1.00 92.38 72 LEU A C 1
ATOM 551 O O . LEU A 1 72 ? -11.270 1.909 -0.505 1.00 92.38 72 LEU A O 1
ATOM 555 N N . ASN A 1 73 ? -9.102 2.334 -0.039 1.00 90.69 73 ASN A N 1
ATOM 556 C CA . ASN A 1 73 ? -8.902 3.410 -0.998 1.00 90.69 73 ASN A CA 1
ATOM 557 C C . ASN A 1 73 ? -7.809 2.993 -1.990 1.00 90.69 73 ASN A C 1
ATOM 559 O O . ASN A 1 73 ? -6.690 2.706 -1.577 1.00 90.69 73 ASN A O 1
ATOM 563 N N . ILE A 1 74 ? -8.120 2.928 -3.284 1.00 89.88 74 ILE A N 1
ATOM 564 C CA . ILE A 1 74 ? -7.169 2.493 -4.317 1.00 89.88 74 ILE A CA 1
ATOM 565 C C . ILE A 1 74 ? -6.824 3.700 -5.185 1.00 89.88 74 ILE A C 1
ATOM 567 O O . ILE A 1 74 ? -7.710 4.323 -5.769 1.00 89.88 74 ILE A O 1
ATOM 571 N N . VAL A 1 75 ? -5.538 4.033 -5.266 1.00 88.38 75 VAL A N 1
ATOM 572 C CA . VAL A 1 75 ? -5.041 5.229 -5.952 1.00 88.38 75 VAL A CA 1
ATOM 573 C C . VAL A 1 75 ? -4.057 4.822 -7.038 1.00 88.38 75 VAL A C 1
ATOM 575 O O . VAL A 1 75 ? -3.026 4.227 -6.750 1.00 88.38 75 VAL A O 1
ATOM 578 N N . HIS A 1 76 ? -4.341 5.201 -8.284 1.00 88.81 76 HIS A N 1
ATOM 579 C CA . HIS A 1 76 ? -3.429 4.995 -9.410 1.00 88.81 76 HIS A CA 1
ATOM 580 C C . HIS A 1 76 ? -2.732 6.306 -9.788 1.00 88.81 76 HIS A C 1
ATOM 582 O O . HIS A 1 76 ? -3.377 7.236 -10.285 1.00 88.81 76 HIS A O 1
ATOM 588 N N . CYS A 1 77 ? -1.414 6.392 -9.604 1.00 86.81 77 CYS A N 1
ATOM 589 C CA . CYS A 1 77 ? -0.664 7.641 -9.787 1.00 86.81 77 CYS A CA 1
ATOM 590 C C . CYS A 1 77 ? 0.528 7.504 -10.750 1.00 86.81 77 CYS A C 1
ATOM 592 O O . CYS A 1 77 ? 0.963 6.409 -11.093 1.00 86.81 77 CYS A O 1
ATOM 594 N N . SER A 1 78 ? 1.030 8.628 -11.269 1.00 89.56 78 SER A N 1
ATOM 595 C CA . SER A 1 78 ? 2.226 8.628 -12.125 1.00 89.56 78 SER A CA 1
ATOM 596 C C . SER A 1 78 ? 3.474 8.243 -11.323 1.00 89.56 78 SER A C 1
ATOM 598 O O . SER A 1 78 ? 3.482 8.361 -10.102 1.00 89.56 78 SER A O 1
ATOM 600 N N . ARG A 1 79 ? 4.565 7.860 -12.003 1.00 87.94 79 ARG A N 1
ATOM 601 C CA . ARG A 1 79 ? 5.844 7.537 -11.337 1.00 87.94 79 ARG A CA 1
ATOM 602 C C . ARG A 1 79 ? 6.343 8.670 -10.442 1.00 87.94 79 ARG A C 1
ATOM 604 O O . ARG A 1 79 ? 6.826 8.403 -9.351 1.00 87.94 79 ARG A O 1
ATOM 611 N N . LYS A 1 80 ? 6.187 9.923 -10.881 1.00 88.69 80 LYS A N 1
ATOM 612 C CA . LYS A 1 80 ? 6.581 11.095 -10.092 1.00 88.69 80 LYS A CA 1
ATOM 613 C C . LYS A 1 80 ? 5.832 11.145 -8.754 1.00 88.69 80 LYS A C 1
ATOM 615 O O . LYS A 1 80 ? 6.475 11.147 -7.715 1.00 88.69 80 LYS A O 1
ATOM 620 N N . LEU A 1 81 ? 4.497 11.105 -8.793 1.00 86.25 81 LEU A N 1
ATOM 621 C CA . LEU A 1 81 ? 3.664 11.124 -7.584 1.00 86.25 81 LEU A CA 1
ATOM 622 C C . LEU A 1 81 ? 3.899 9.889 -6.706 1.00 86.25 81 LEU A C 1
ATOM 624 O O . LEU A 1 81 ? 3.882 9.984 -5.489 1.00 86.25 81 LEU A O 1
ATOM 628 N N . PHE A 1 82 ? 4.132 8.730 -7.319 1.00 87.44 82 PHE A N 1
ATOM 629 C CA . PHE A 1 82 ? 4.432 7.497 -6.599 1.00 87.44 82 PHE A CA 1
ATOM 630 C C . PHE A 1 82 ? 5.725 7.615 -5.781 1.00 87.44 82 PHE A C 1
ATOM 632 O O . PHE A 1 82 ? 5.744 7.269 -4.603 1.00 87.44 82 PHE A O 1
ATOM 639 N N . ASN A 1 83 ? 6.784 8.159 -6.384 1.00 86.81 83 ASN A N 1
ATOM 640 C CA . ASN A 1 83 ? 8.057 8.384 -5.702 1.00 86.81 83 ASN A CA 1
ATOM 641 C C . ASN A 1 83 ? 7.945 9.451 -4.603 1.00 86.81 83 ASN A C 1
ATOM 643 O O . ASN A 1 83 ? 8.569 9.304 -3.558 1.00 86.81 83 ASN A O 1
ATOM 647 N N . GLU A 1 84 ? 7.137 10.495 -4.816 1.00 86.88 84 GLU A N 1
ATOM 648 C CA . GLU A 1 84 ? 6.813 11.476 -3.769 1.00 86.88 84 GLU A CA 1
ATOM 649 C C . GLU A 1 84 ? 6.110 10.792 -2.584 1.00 86.88 84 GLU A C 1
ATOM 651 O O . GLU A 1 84 ? 6.518 10.981 -1.444 1.00 86.88 84 GLU A O 1
ATOM 656 N N . CYS A 1 85 ? 5.139 9.902 -2.836 1.00 83.19 85 CYS A N 1
ATOM 657 C CA . CYS A 1 85 ? 4.506 9.111 -1.777 1.00 83.19 85 CYS A CA 1
ATOM 658 C C . CYS A 1 85 ? 5.488 8.184 -1.046 1.00 83.19 85 CYS A C 1
ATOM 660 O O . CYS A 1 85 ? 5.383 8.057 0.170 1.00 83.19 85 CYS A O 1
ATOM 662 N N . LEU A 1 86 ? 6.431 7.539 -1.746 1.00 82.56 86 LEU A N 1
ATOM 663 C CA . LEU A 1 86 ? 7.481 6.740 -1.095 1.00 82.56 86 LEU A CA 1
ATOM 664 C C . LEU A 1 86 ? 8.310 7.599 -0.139 1.00 82.56 86 LEU A C 1
ATOM 666 O O . LEU A 1 86 ? 8.499 7.226 1.016 1.00 82.56 86 LEU A O 1
ATOM 670 N N . ALA A 1 87 ? 8.768 8.762 -0.605 1.00 82.12 87 ALA A N 1
ATOM 671 C CA . ALA A 1 87 ? 9.574 9.662 0.207 1.00 82.12 87 ALA A CA 1
ATOM 672 C C . ALA A 1 87 ? 8.796 10.178 1.427 1.00 82.12 87 ALA A C 1
ATOM 674 O O . ALA A 1 87 ? 9.2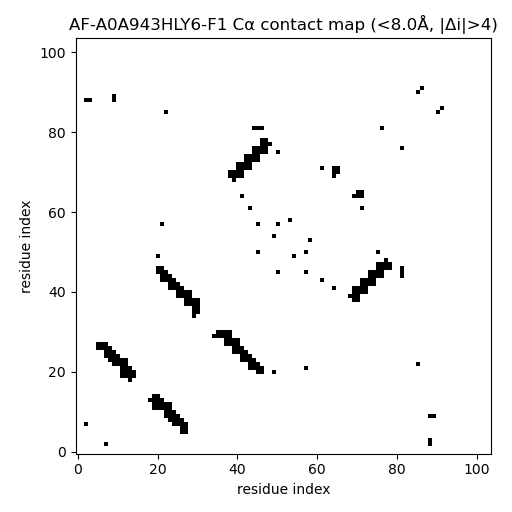91 10.096 2.547 1.00 82.12 87 ALA A O 1
ATOM 675 N N . ASP A 1 88 ? 7.559 10.631 1.237 1.00 81.25 88 ASP A N 1
ATOM 676 C CA . ASP A 1 88 ? 6.737 11.171 2.322 1.00 81.25 88 ASP A CA 1
ATOM 677 C C . ASP A 1 88 ? 6.356 10.118 3.373 1.00 81.25 88 ASP A C 1
ATOM 679 O O . ASP A 1 88 ? 6.196 10.450 4.549 1.00 81.25 88 ASP A O 1
ATOM 683 N N . LEU A 1 89 ? 6.164 8.860 2.962 1.00 76.06 89 LEU A N 1
ATOM 684 C CA . LEU A 1 89 ? 5.718 7.787 3.855 1.00 76.06 89 LEU A CA 1
ATOM 685 C C . LEU A 1 89 ? 6.868 7.074 4.571 1.00 76.06 89 LEU A C 1
ATOM 687 O O . LEU A 1 89 ? 6.656 6.606 5.687 1.00 76.06 89 LEU A O 1
ATOM 691 N N . PHE A 1 90 ? 8.049 6.980 3.952 1.00 73.00 90 PHE A N 1
ATOM 692 C CA . PHE A 1 90 ? 9.167 6.186 4.478 1.00 73.00 90 PHE A CA 1
ATOM 693 C C . PHE A 1 90 ? 10.426 6.998 4.806 1.00 73.00 90 PHE A C 1
ATOM 695 O O . PHE A 1 90 ? 11.215 6.544 5.624 1.00 73.00 90 PHE A O 1
ATOM 702 N N . ASN A 1 91 ? 10.611 8.197 4.242 1.00 68.94 91 ASN A N 1
ATOM 703 C CA . ASN A 1 91 ? 11.795 9.035 4.499 1.00 68.94 91 ASN A CA 1
ATOM 704 C C . ASN A 1 91 ? 11.505 10.220 5.438 1.00 68.94 91 ASN A C 1
ATOM 706 O O . ASN A 1 91 ? 12.359 11.080 5.632 1.00 68.94 91 ASN A O 1
ATOM 710 N N . ALA A 1 92 ? 10.312 10.291 6.035 1.00 56.12 92 ALA A N 1
ATOM 711 C CA . ALA A 1 92 ? 9.925 11.388 6.925 1.00 56.12 92 ALA A CA 1
ATOM 712 C C . ALA A 1 92 ? 10.519 11.301 8.350 1.00 56.12 92 ALA A C 1
ATOM 714 O O . ALA A 1 92 ? 10.168 12.133 9.187 1.00 56.12 92 ALA A O 1
ATOM 715 N N . GLU A 1 93 ? 11.387 10.323 8.637 1.00 49.78 93 GLU A N 1
ATOM 716 C CA . GLU A 1 93 ? 12.026 10.141 9.954 1.00 49.78 93 GLU A CA 1
ATOM 717 C C . GLU A 1 93 ? 13.312 10.970 10.165 1.00 49.78 93 GLU A C 1
ATOM 719 O O . GLU A 1 93 ? 13.888 10.894 11.244 1.00 49.78 93 GLU A O 1
ATOM 724 N N . ASP A 1 94 ? 13.743 11.803 9.208 1.00 46.50 94 ASP A N 1
ATOM 725 C CA . ASP A 1 94 ? 15.049 12.497 9.283 1.00 46.50 94 ASP A CA 1
ATOM 726 C C . ASP A 1 94 ? 14.978 14.014 9.575 1.00 46.50 94 ASP A C 1
ATOM 728 O O . ASP A 1 94 ? 15.934 14.743 9.331 1.00 46.50 94 ASP A O 1
ATOM 732 N N . ASP A 1 95 ? 13.848 14.527 10.081 1.00 47.72 95 ASP A N 1
ATOM 733 C CA . ASP A 1 95 ? 13.667 15.978 10.310 1.00 47.72 95 ASP A CA 1
ATOM 734 C C . ASP A 1 95 ? 13.145 16.323 11.719 1.00 47.72 95 ASP A C 1
ATOM 736 O O . ASP A 1 95 ? 12.397 17.280 11.928 1.00 47.72 95 ASP A O 1
ATOM 740 N N . THR A 1 96 ? 13.529 15.516 12.713 1.00 47.38 96 THR A N 1
ATOM 741 C CA . THR A 1 96 ? 13.374 15.845 14.139 1.00 47.38 96 THR A CA 1
ATOM 742 C C . THR A 1 96 ? 14.588 15.403 14.954 1.00 47.38 96 THR A C 1
ATOM 744 O O . THR A 1 96 ? 14.445 14.556 15.825 1.00 47.38 96 THR A O 1
ATOM 747 N N . ASP A 1 97 ? 15.771 15.965 14.688 1.00 47.94 97 ASP A N 1
ATOM 748 C CA . ASP A 1 97 ? 16.735 16.291 15.756 1.00 47.94 97 ASP A CA 1
ATOM 749 C C . ASP A 1 97 ? 17.845 17.236 15.255 1.00 47.94 97 ASP A C 1
ATOM 751 O O . ASP A 1 97 ? 18.965 16.851 14.920 1.00 47.94 97 ASP A O 1
ATOM 755 N N . THR A 1 98 ? 17.540 18.528 15.151 1.00 42.94 98 THR A N 1
ATOM 756 C CA . THR A 1 98 ? 18.580 19.559 15.298 1.00 42.94 98 THR A CA 1
ATOM 757 C C . THR A 1 98 ? 17.984 20.826 15.900 1.00 42.94 98 THR A C 1
ATOM 759 O O . THR A 1 98 ? 18.188 21.937 15.414 1.00 42.94 98 THR A O 1
ATOM 762 N N . GLU A 1 99 ? 17.275 20.685 17.025 1.00 44.31 99 GLU A N 1
ATOM 763 C CA . GLU A 1 99 ? 17.261 21.783 17.991 1.00 44.31 99 GLU A CA 1
ATOM 764 C C . GLU A 1 99 ? 18.666 21.864 18.603 1.00 44.31 99 GLU A C 1
ATOM 766 O O . GLU A 1 99 ? 18.987 21.230 19.607 1.00 44.31 99 GLU A O 1
ATOM 771 N N . LYS A 1 100 ? 19.547 22.660 17.984 1.00 44.91 100 LYS A N 1
ATOM 772 C CA . LYS A 1 100 ? 20.690 23.210 18.711 1.00 44.91 100 LYS A CA 1
ATOM 773 C C . LYS A 1 100 ? 20.129 24.066 19.848 1.00 44.91 100 LYS A C 1
ATOM 775 O O . LYS A 1 100 ? 19.701 25.196 19.624 1.00 44.91 100 LYS A O 1
ATOM 780 N N . GLY A 1 101 ? 20.113 23.508 21.057 1.00 39.97 101 GLY A N 1
ATOM 781 C CA . GLY A 1 101 ? 19.889 24.270 22.283 1.00 39.97 101 GLY A CA 1
ATOM 782 C C . GLY A 1 101 ? 20.887 25.433 22.391 1.00 39.97 101 GLY A C 1
ATOM 783 O O . GLY A 1 101 ? 21.981 25.354 21.823 1.00 39.97 101 GLY A O 1
ATOM 784 N N . PRO A 1 102 ? 20.528 26.527 23.084 1.00 52.94 102 PRO A N 1
ATOM 785 C CA . PRO A 1 102 ? 21.374 27.707 23.148 1.00 52.94 102 PRO A CA 1
ATOM 786 C C . PRO A 1 102 ? 22.661 27.366 23.904 1.00 52.94 102 PRO A C 1
ATOM 788 O O . PRO A 1 102 ? 22.615 26.913 25.051 1.00 52.94 102 PRO A O 1
ATOM 791 N N . GLU A 1 103 ? 23.808 27.565 23.254 1.00 51.72 103 GLU A N 1
ATOM 792 C CA . GLU A 1 103 ? 25.106 27.527 23.925 1.00 51.72 103 GLU A CA 1
ATOM 793 C C . GLU A 1 103 ? 25.123 28.610 25.017 1.00 51.72 103 GLU A C 1
ATOM 795 O O . GLU A 1 103 ? 24.713 29.751 24.787 1.00 51.72 103 GLU A O 1
ATOM 800 N N . LYS A 1 104 ? 25.512 28.196 26.226 1.00 47.66 104 LYS A N 1
ATOM 801 C CA . LYS A 1 104 ? 25.695 29.056 27.401 1.00 47.66 104 LYS A CA 1
ATOM 802 C C . LYS A 1 104 ? 26.957 29.897 27.293 1.00 47.66 104 LYS A C 1
ATOM 804 O O . LYS A 1 104 ? 27.955 29.370 26.756 1.00 47.66 104 LYS A O 1
#

Radius of gyration: 16.97 Å; Cα contacts (8 Å, |Δi|>4): 141; chains: 1; bounding box: 47×40×44 Å

Solvent-accessible surface area (backbone atoms only — not comparable to full-atom values): 6381 Å² total; per-residue (Å²): 135,79,79,83,81,51,88,51,57,66,47,82,41,60,48,98,87,64,50,76,50,38,39,36,38,34,39,72,47,71,35,93,91,41,82,92,44,65,48,46,35,32,39,42,40,29,33,35,90,44,58,80,68,68,40,68,65,61,51,49,52,53,51,52,42,51,75,73,64,35,48,78,45,81,43,72,34,53,69,69,58,45,51,50,50,50,44,64,74,70,58,65,82,80,82,82,84,78,84,77,70,83,84,128

pLDDT: mean 76.97, std 17.04, range [35.06, 94.94]

Secondary structure (DSSP, 8-state):
--GGGS--EEEEEE-TTS-EEEEEEEEEEE-SS-TT-EEEEEEEEEEHHHHTTT-HHHHHHHHHHHHTT-EEEEEEE-HHHHHHHHHHHHSTTSSS----PPP-

Sequence (104 aa):
MKLTGFGSRCSEHRDADGSVEVITSEYTVPSVHDKTKAIKYATVIVLRSIGSAGSPQADEIIRTYRSRGYQLNIVHCSRKLFNECLADLFNAEDDTDTEKGPEK

Mean predicted aligned error: 10.0 Å

Nearest PDB structures (foldseek):
  8gt4-assembly1_B  TM=5.301E-01  e=2.756E-01  Physarum polycephalum
  7w52-assembly2_D  TM=5.375E-01  e=4.068E-01  Physarum polycephalum
  6edz-assembly1_A  TM=3.833E-01  e=3.812E-01  Mycobacterium tuberculosis CDC1551
  6edz-assembly1_B  TM=3.813E-01  e=4.631E-01  Mycobacterium tuberculosis CDC1551
  3l50-assembly2_B  TM=3.739E-01  e=6.002E-01  Homo sapiens

Organism: NCBI:txid214851

Foldseek 3Di:
DQPPPFPWDKDFDADPVRDTFKIKTKGWAQDPVDNVDIAIAMEIEGAQVCVVVPNPVSVVVVVVCVVVRHDYDYHYDHPVVVVVCVCSVPVVPPPPDDPPDDDD